Protein AF-A0A3S2A0P4-F1 (afdb_monomer_lite)

Structure (mmCIF, N/CA/C/O backbone):
data_AF-A0A3S2A0P4-F1
#
_entry.id   AF-A0A3S2A0P4-F1
#
loop_
_atom_site.group_PDB
_atom_site.id
_atom_site.type_symbol
_atom_site.label_atom_id
_atom_site.label_alt_id
_atom_site.label_comp_id
_atom_site.label_asym_id
_atom_site.label_entity_id
_atom_site.label_seq_id
_atom_site.pdbx_PDB_ins_code
_atom_site.Cartn_x
_atom_site.Cartn_y
_atom_site.Cartn_z
_atom_site.occupancy
_atom_site.B_iso_or_equiv
_atom_site.auth_seq_id
_atom_site.auth_comp_id
_atom_site.auth_asym_id
_atom_site.auth_atom_id
_atom_site.pdbx_PDB_model_num
ATOM 1 N N . VAL A 1 1 ? -14.294 32.565 -29.242 1.00 65.69 1 VAL A N 1
ATOM 2 C CA . VAL A 1 1 ? -15.296 32.955 -28.219 1.00 65.69 1 VAL A CA 1
ATOM 3 C C . VAL A 1 1 ? -14.715 34.124 -27.434 1.00 65.69 1 VAL A C 1
ATOM 5 O O . VAL A 1 1 ? -13.593 33.986 -26.969 1.00 65.69 1 VAL A O 1
ATOM 8 N N . LYS A 1 2 ? -15.382 35.287 -27.356 1.00 66.81 2 LYS A N 1
ATOM 9 C CA . LYS A 1 2 ? -14.950 36.383 -26.463 1.00 66.81 2 LYS A CA 1
ATOM 10 C C . LY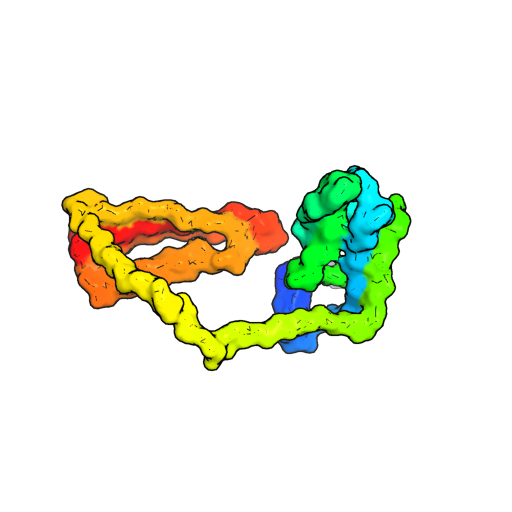S A 1 2 ? -15.441 36.058 -25.047 1.00 66.81 2 LYS A C 1
ATOM 12 O O . LYS A 1 2 ? -16.640 35.886 -24.864 1.00 66.81 2 LYS A O 1
ATOM 17 N N . GLY A 1 3 ? -14.526 35.928 -24.090 1.00 83.25 3 GLY A N 1
ATOM 18 C CA . GLY A 1 3 ? -14.809 35.533 -22.705 1.00 83.25 3 GLY A CA 1
ATOM 19 C C . GLY A 1 3 ? -13.591 34.889 -22.032 1.00 83.25 3 GLY A C 1
ATOM 20 O O . GLY A 1 3 ? -12.545 34.733 -22.665 1.00 83.25 3 GLY A O 1
ATOM 21 N N . VAL A 1 4 ? -13.720 34.516 -20.756 1.00 82.00 4 VAL A N 1
ATOM 22 C CA . VAL A 1 4 ? -12.675 33.792 -20.010 1.00 82.00 4 VAL A CA 1
ATOM 23 C C . VAL A 1 4 ? -12.524 32.385 -20.585 1.00 82.00 4 VAL A C 1
ATOM 25 O O . VAL A 1 4 ? -13.495 31.642 -20.696 1.00 82.00 4 VAL A O 1
ATOM 28 N N . SER A 1 5 ? -11.296 32.024 -20.946 1.00 84.75 5 SER A N 1
ATOM 29 C CA . SER A 1 5 ? -10.932 30.651 -21.298 1.00 84.75 5 SER A CA 1
ATOM 30 C C . SER A 1 5 ? -10.233 30.012 -20.104 1.00 84.75 5 SER A C 1
ATOM 32 O O . SER A 1 5 ? -9.350 30.628 -19.511 1.00 84.75 5 SER A O 1
ATOM 34 N N . VAL A 1 6 ? -10.619 28.785 -19.755 1.00 83.94 6 VAL A N 1
ATOM 35 C CA . VAL A 1 6 ? -9.957 27.992 -18.711 1.00 83.94 6 VAL A CA 1
ATOM 36 C C . VAL A 1 6 ? -9.380 26.737 -19.347 1.00 83.94 6 VAL A C 1
ATOM 38 O O . VAL A 1 6 ? -10.048 26.073 -20.139 1.00 83.94 6 VAL A O 1
ATOM 41 N N . LEU A 1 7 ? -8.140 26.408 -18.987 1.00 85.75 7 LEU A N 1
ATOM 42 C CA . LEU A 1 7 ? -7.510 25.142 -19.333 1.00 85.75 7 LEU A CA 1
ATOM 43 C C . LEU A 1 7 ? -7.754 24.147 -18.191 1.00 85.75 7 LEU A C 1
ATOM 45 O O . LEU A 1 7 ? -7.197 24.293 -17.106 1.00 85.75 7 LEU A O 1
ATOM 49 N N . LEU A 1 8 ? -8.599 23.144 -18.431 1.00 83.88 8 LEU A N 1
ATOM 50 C CA . LEU A 1 8 ? -8.834 22.049 -17.490 1.00 83.88 8 LEU A CA 1
ATOM 51 C C . LEU A 1 8 ? -7.883 20.893 -17.796 1.00 83.88 8 LEU A C 1
ATOM 53 O O . LEU A 1 8 ? -7.935 20.302 -18.873 1.00 83.88 8 LEU A O 1
ATOM 57 N N . TYR A 1 9 ? -7.024 20.566 -16.833 1.00 78.12 9 TYR A N 1
ATOM 58 C CA . TYR A 1 9 ? -6.123 19.420 -16.910 1.00 78.12 9 TYR A CA 1
ATOM 59 C C . TYR A 1 9 ? -6.732 18.235 -16.149 1.00 78.12 9 TYR A C 1
ATOM 61 O O . TYR A 1 9 ? -6.504 18.063 -14.953 1.00 78.12 9 TYR A O 1
ATOM 69 N N . ASP A 1 10 ? -7.538 17.422 -16.836 1.00 81.81 10 ASP A N 1
ATOM 70 C CA . ASP A 1 10 ? -8.124 16.206 -16.258 1.00 81.81 10 ASP A CA 1
ATOM 71 C C . ASP A 1 10 ? -7.163 15.016 -16.405 1.00 81.81 10 ASP A C 1
ATOM 73 O O . ASP A 1 10 ? -7.222 14.230 -17.355 1.00 81.81 10 ASP A O 1
ATOM 77 N N . GLN A 1 11 ? -6.218 14.899 -15.470 1.00 78.31 11 GLN A N 1
ATOM 78 C CA . GLN A 1 11 ? -5.335 13.740 -15.394 1.00 78.31 11 GLN A CA 1
ATOM 79 C C . GLN A 1 11 ? -5.840 12.718 -14.381 1.00 78.31 11 GLN A C 1
ATOM 81 O O . GLN A 1 11 ? -5.833 12.922 -13.167 1.00 78.31 11 GLN A O 1
ATOM 86 N N . THR A 1 12 ? -6.180 11.530 -14.883 1.00 79.44 12 THR A N 1
ATOM 87 C CA . THR A 1 12 ? -6.482 10.389 -14.018 1.00 79.44 12 THR A C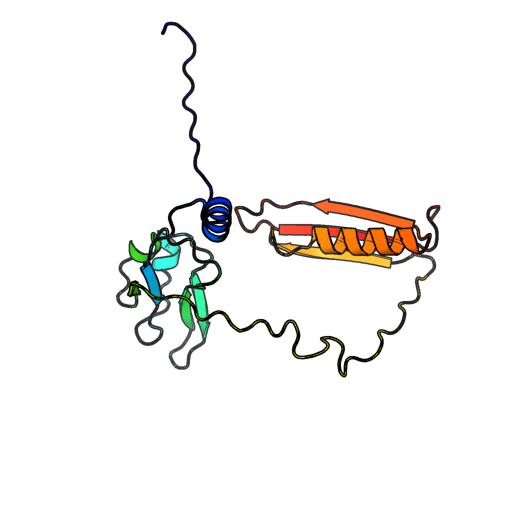A 1
ATOM 88 C C . THR A 1 12 ? -5.218 9.934 -13.282 1.00 79.44 12 THR A C 1
ATOM 90 O O . THR A 1 12 ? -4.247 9.481 -13.898 1.00 79.44 12 THR A O 1
ATOM 93 N N . CYS A 1 13 ? -5.249 9.998 -11.951 1.00 78.56 13 CYS A N 1
ATOM 94 C CA . CYS A 1 13 ? -4.145 9.543 -11.109 1.00 78.56 13 CYS A CA 1
ATOM 95 C C . CYS A 1 13 ? -3.887 8.027 -11.215 1.00 78.56 13 CYS A C 1
ATOM 97 O O . CYS A 1 13 ? -4.752 7.238 -11.603 1.00 78.56 13 CYS A O 1
ATOM 99 N N . ALA A 1 14 ? -2.702 7.599 -10.777 1.00 78.88 14 ALA A N 1
ATOM 100 C CA . ALA A 1 14 ? -2.284 6.198 -10.727 1.00 78.88 14 ALA A CA 1
ATOM 101 C C . ALA A 1 14 ? -3.261 5.263 -9.985 1.00 78.88 14 ALA A C 1
ATOM 103 O O . ALA A 1 14 ? -3.555 4.160 -10.450 1.00 78.88 14 ALA A O 1
ATOM 104 N N . ALA A 1 15 ? -3.777 5.688 -8.827 1.00 76.81 15 ALA A N 1
ATOM 105 C CA . ALA A 1 15 ? -4.710 4.889 -8.031 1.00 76.81 15 ALA A CA 1
ATOM 106 C C . ALA A 1 15 ? -6.026 4.638 -8.783 1.00 76.81 15 ALA A C 1
ATOM 108 O O . ALA A 1 15 ? -6.497 3.502 -8.853 1.00 76.81 15 ALA A O 1
ATOM 109 N N . GLU A 1 16 ? -6.565 5.675 -9.422 1.00 83.06 16 GLU A N 1
ATOM 110 C CA . GLU A 1 16 ? -7.791 5.575 -10.204 1.00 83.06 16 GLU A CA 1
ATOM 111 C C . GLU A 1 16 ? -7.576 4.744 -11.479 1.00 83.06 16 GLU A C 1
ATOM 113 O O . GLU A 1 16 ? -8.396 3.882 -11.782 1.00 83.06 16 GLU A O 1
ATOM 118 N N . LYS A 1 17 ? -6.425 4.874 -12.161 1.00 86.06 17 LYS A N 1
ATOM 119 C CA . LYS A 1 17 ? -6.049 3.976 -13.273 1.00 86.06 17 LYS A CA 1
ATOM 120 C C . LYS A 1 17 ? -6.035 2.508 -12.834 1.00 86.06 17 LYS A C 1
ATOM 122 O O . LYS A 1 17 ? -6.632 1.664 -13.502 1.00 86.06 17 LYS A O 1
ATOM 127 N N . ARG A 1 18 ? -5.407 2.186 -11.694 1.00 82.25 18 ARG A N 1
ATOM 128 C CA . ARG A 1 18 ? -5.389 0.818 -11.134 1.00 82.25 18 ARG A CA 1
ATOM 129 C C . ARG A 1 18 ? -6.796 0.318 -10.804 1.00 82.25 18 ARG A C 1
ATOM 131 O O . ARG A 1 18 ? -7.136 -0.811 -11.154 1.00 82.25 18 ARG A O 1
ATOM 138 N N . ARG A 1 19 ? -7.624 1.152 -10.169 1.00 82.94 19 ARG A N 1
ATOM 139 C CA . ARG A 1 19 ? -9.018 0.821 -9.837 1.00 82.94 19 ARG A CA 1
ATOM 140 C C . ARG A 1 19 ? -9.850 0.556 -11.091 1.00 82.94 19 ARG A C 1
ATOM 142 O O . ARG A 1 19 ? -10.541 -0.457 -11.147 1.00 82.94 19 ARG A O 1
ATOM 149 N N . ARG A 1 20 ? -9.771 1.426 -12.098 1.00 88.19 20 ARG A N 1
ATOM 150 C CA . ARG A 1 20 ? -10.502 1.260 -13.359 1.00 88.19 20 ARG A CA 1
ATOM 151 C C . ARG A 1 20 ? -10.034 0.029 -14.136 1.00 88.19 20 ARG A C 1
ATOM 153 O O . ARG A 1 20 ? -10.877 -0.715 -14.617 1.00 88.19 20 ARG A O 1
ATOM 160 N N . ARG A 1 21 ? -8.729 -0.282 -14.158 1.00 88.44 21 ARG A N 1
ATOM 161 C CA . ARG A 1 21 ? -8.215 -1.542 -14.739 1.00 88.44 21 ARG A CA 1
ATOM 162 C C . ARG A 1 21 ? -8.762 -2.779 -14.033 1.00 88.44 21 ARG A C 1
ATOM 164 O O . ARG A 1 21 ? -9.199 -3.705 -14.703 1.00 88.44 21 ARG A O 1
ATOM 171 N N . LYS A 1 22 ? -8.826 -2.781 -12.692 1.00 83.81 22 LYS A N 1
ATOM 172 C CA . LYS A 1 22 ? -9.481 -3.867 -11.932 1.00 83.81 22 LYS A CA 1
ATOM 173 C C . LYS A 1 22 ? -10.966 -4.023 -12.292 1.00 83.81 22 LYS A C 1
ATOM 175 O O . LYS A 1 22 ? -11.475 -5.134 -12.240 1.00 83.81 22 LYS A O 1
ATOM 180 N N . ARG A 1 23 ? -11.643 -2.926 -12.654 1.00 87.94 23 ARG A N 1
ATOM 181 C CA . ARG A 1 23 ? -13.049 -2.898 -13.099 1.00 87.94 23 ARG A CA 1
ATOM 182 C C . ARG A 1 23 ? -13.231 -3.118 -14.608 1.00 87.94 23 ARG A C 1
ATOM 184 O O . ARG A 1 23 ? -14.364 -3.111 -15.068 1.00 87.94 23 ARG A O 1
ATOM 191 N N . GLY A 1 24 ? -12.151 -3.264 -15.378 1.00 88.94 24 GLY A N 1
ATOM 192 C CA . GLY A 1 24 ? -12.207 -3.373 -16.839 1.00 88.94 24 GLY A CA 1
ATOM 193 C C . GLY A 1 24 ? -12.572 -2.077 -17.578 1.00 88.94 24 GLY A C 1
ATOM 194 O O . GLY A 1 24 ? -12.809 -2.117 -18.777 1.00 88.94 24 GLY A O 1
ATOM 195 N N . THR A 1 25 ? -12.599 -0.922 -16.905 1.00 91.12 25 THR A N 1
ATOM 196 C CA . THR A 1 25 ? -12.992 0.376 -17.492 1.00 91.12 25 THR A CA 1
ATOM 197 C C . THR A 1 25 ? -11.805 1.249 -17.907 1.00 91.12 25 THR A C 1
ATOM 199 O O . THR A 1 25 ? -11.951 2.450 -18.133 1.00 91.12 25 THR A O 1
ATOM 202 N N . PHE A 1 26 ? -10.599 0.681 -17.974 1.00 88.19 26 PHE A N 1
ATOM 203 C CA . PHE A 1 26 ? -9.396 1.386 -18.416 1.00 88.19 26 PHE A CA 1
ATOM 204 C C . PHE A 1 26 ? -8.447 0.420 -19.130 1.00 88.19 26 PHE A C 1
ATOM 206 O O . PHE A 1 26 ? -8.330 -0.721 -18.674 1.00 88.19 26 PHE A O 1
ATOM 213 N N . PRO A 1 27 ? -7.739 0.857 -20.192 1.00 88.81 27 PRO A N 1
ATOM 214 C CA . PRO A 1 27 ? -6.803 0.004 -20.914 1.00 88.81 27 PRO A CA 1
ATOM 215 C C . PRO A 1 27 ? -5.750 -0.604 -19.985 1.00 88.81 27 PRO A C 1
ATOM 217 O O . PRO A 1 27 ? -5.072 0.107 -19.228 1.00 88.81 27 PRO A O 1
ATOM 220 N N . ASP A 1 28 ? -5.607 -1.926 -20.050 1.00 86.62 28 ASP A N 1
ATOM 221 C CA . ASP A 1 28 ? -4.572 -2.655 -19.329 1.00 86.62 28 ASP A CA 1
ATOM 222 C C . ASP A 1 28 ? -3.496 -3.129 -20.313 1.00 86.62 28 ASP A C 1
ATOM 224 O O . ASP A 1 28 ? -3.763 -4.032 -21.105 1.00 86.62 28 ASP A O 1
ATOM 228 N N . PRO A 1 29 ? -2.290 -2.529 -20.305 1.00 89.44 29 PRO A N 1
ATOM 229 C CA . PRO A 1 29 ? -1.206 -2.987 -21.159 1.00 89.44 29 PRO A CA 1
ATOM 230 C C . PRO A 1 29 ? -0.874 -4.451 -20.866 1.00 89.44 29 PRO A C 1
ATOM 232 O O . PRO A 1 29 ? -0.599 -4.817 -19.713 1.00 89.44 29 PRO A O 1
ATOM 235 N N . ASP A 1 30 ? -0.836 -5.270 -21.916 1.00 90.44 30 ASP A N 1
ATOM 236 C CA . ASP A 1 30 ? -0.428 -6.677 -21.850 1.00 90.44 30 ASP A CA 1
ATOM 237 C C . ASP A 1 30 ? 1.104 -6.817 -21.857 1.00 90.44 30 ASP A C 1
ATOM 239 O O . ASP A 1 30 ? 1.733 -7.490 -22.674 1.00 90.44 30 ASP A O 1
ATOM 243 N N . LYS A 1 31 ? 1.720 -6.052 -20.957 1.00 92.44 31 LYS A N 1
ATOM 244 C CA . LYS A 1 31 ? 3.157 -5.917 -20.773 1.00 92.44 31 LYS A CA 1
ATOM 245 C C . LYS A 1 31 ? 3.436 -5.782 -19.284 1.00 92.44 31 LYS A C 1
ATOM 247 O O . LYS A 1 31 ? 2.776 -5.013 -18.578 1.00 92.44 31 LYS A O 1
ATOM 252 N N . ARG A 1 32 ? 4.439 -6.507 -18.803 1.00 92.62 32 ARG A N 1
ATOM 253 C CA . ARG A 1 32 ? 4.965 -6.406 -17.440 1.00 92.62 32 ARG A CA 1
ATOM 254 C C . ARG A 1 32 ? 6.467 -6.222 -17.479 1.00 92.62 32 ARG A C 1
ATOM 256 O O . ARG A 1 32 ? 7.129 -6.753 -18.361 1.00 92.62 32 ARG A O 1
ATOM 263 N N . VAL A 1 33 ? 6.976 -5.464 -16.518 1.00 94.62 33 VAL A N 1
ATOM 264 C CA . VAL A 1 33 ? 8.409 -5.231 -16.343 1.00 94.62 33 VAL A CA 1
ATOM 265 C C . VAL A 1 33 ? 8.820 -5.819 -15.005 1.00 94.62 33 VAL A C 1
ATOM 267 O O . VAL A 1 33 ? 8.138 -5.619 -13.996 1.00 94.62 33 VAL A O 1
ATOM 270 N N . PHE A 1 34 ? 9.924 -6.547 -15.025 1.00 95.25 34 PHE A N 1
ATOM 271 C CA . PHE A 1 34 ? 10.590 -7.153 -13.886 1.00 95.25 34 PHE A CA 1
ATOM 272 C C . PHE A 1 34 ? 12.034 -6.657 -13.835 1.00 95.25 34 PHE A C 1
ATOM 274 O O . PHE A 1 34 ? 12.554 -6.129 -14.819 1.00 95.25 34 PHE A O 1
ATOM 281 N N . ILE A 1 35 ? 12.669 -6.832 -12.682 1.00 96.19 35 ILE A N 1
ATOM 282 C CA . ILE A 1 35 ? 14.099 -6.599 -12.500 1.00 96.19 35 ILE A CA 1
ATOM 283 C C . ILE A 1 35 ? 14.731 -7.965 -12.259 1.00 96.19 35 ILE A C 1
ATOM 285 O O . ILE A 1 35 ? 14.303 -8.681 -11.357 1.00 96.19 35 ILE A O 1
ATOM 289 N N . ASN A 1 36 ? 15.705 -8.338 -13.087 1.00 96.44 36 ASN A N 1
ATOM 290 C CA . ASN A 1 36 ? 16.517 -9.524 -12.864 1.00 96.44 36 ASN A CA 1
ATOM 291 C C . ASN A 1 36 ? 17.518 -9.233 -11.740 1.00 96.44 36 ASN A C 1
ATOM 293 O O . ASN A 1 36 ? 18.461 -8.462 -11.918 1.00 96.44 36 ASN A O 1
ATOM 297 N N . GLU A 1 37 ? 17.301 -9.853 -10.584 1.00 96.12 37 GLU A N 1
ATOM 298 C CA . GLU A 1 37 ? 18.100 -9.652 -9.374 1.00 96.12 37 GLU A CA 1
ATOM 299 C C . GLU A 1 37 ? 19.570 -10.070 -9.554 1.00 96.12 37 GLU A C 1
ATOM 301 O O . GLU A 1 37 ? 20.441 -9.466 -8.934 1.00 96.12 37 GLU A O 1
ATOM 306 N N . LEU A 1 38 ? 19.856 -11.003 -10.473 1.00 95.62 38 LEU A N 1
ATOM 307 C CA . LEU A 1 38 ? 21.218 -11.447 -10.804 1.00 95.62 38 LEU A CA 1
ATOM 308 C C . LEU A 1 38 ? 22.018 -10.415 -11.614 1.00 95.62 38 LEU A C 1
ATOM 310 O O . LEU A 1 38 ? 23.237 -10.497 -11.672 1.00 95.62 38 LEU A O 1
ATOM 314 N N . VAL A 1 39 ? 21.335 -9.467 -12.264 1.00 96.38 39 VAL A N 1
ATOM 315 C CA . VAL A 1 39 ? 21.947 -8.399 -13.085 1.00 96.38 39 VAL A CA 1
ATOM 316 C C . VAL A 1 39 ? 21.846 -7.039 -12.388 1.00 96.38 39 VAL A C 1
ATOM 318 O O . VAL A 1 39 ? 22.509 -6.073 -12.758 1.00 96.38 39 VAL A O 1
ATOM 321 N N . CYS A 1 40 ? 20.956 -6.913 -11.406 1.00 97.06 40 CYS A N 1
ATOM 322 C CA . CYS A 1 40 ? 20.746 -5.667 -10.691 1.00 97.06 40 CYS A CA 1
ATOM 323 C C . CYS A 1 40 ? 21.954 -5.349 -9.800 1.00 97.06 40 CYS A C 1
ATOM 325 O O . CYS A 1 40 ? 22.389 -6.188 -9.022 1.00 97.06 40 CYS A O 1
ATOM 327 N N . GLU A 1 41 ? 22.416 -4.099 -9.818 1.00 95.06 41 GLU A N 1
ATOM 328 C CA . GLU A 1 41 ? 23.474 -3.610 -8.915 1.00 95.06 41 GLU A CA 1
ATOM 329 C C . GLU A 1 41 ? 22.944 -2.697 -7.801 1.00 95.06 41 GLU A C 1
ATOM 331 O O . GLU A 1 41 ? 23.699 -2.044 -7.091 1.00 95.06 41 GLU A O 1
ATOM 336 N N . GLY A 1 42 ? 21.620 -2.584 -7.651 1.00 93.56 42 GLY A N 1
ATOM 337 C CA . GLY A 1 42 ? 21.020 -1.770 -6.588 1.00 93.56 42 GLY A CA 1
ATOM 338 C C . GLY A 1 42 ? 21.193 -0.248 -6.744 1.00 93.56 42 GLY A C 1
ATOM 339 O O . GLY A 1 42 ? 20.772 0.485 -5.850 1.00 93.56 42 GLY A O 1
ATOM 340 N N . CYS A 1 43 ? 21.713 0.235 -7.882 1.00 93.38 43 CYS A N 1
ATOM 341 C CA . CYS A 1 43 ? 22.081 1.641 -8.131 1.00 93.38 43 CYS A CA 1
ATOM 342 C C . CYS A 1 43 ? 20.950 2.670 -7.943 1.00 93.38 43 CYS A C 1
ATOM 344 O O . CYS A 1 43 ? 21.212 3.839 -7.682 1.00 93.38 43 CYS A O 1
ATOM 346 N N . GLY A 1 44 ? 19.686 2.255 -8.071 1.00 91.69 44 GLY A N 1
ATOM 347 C CA . GLY A 1 44 ? 18.526 3.109 -7.805 1.00 91.69 44 GLY A CA 1
ATOM 348 C C . GLY A 1 44 ? 18.120 4.062 -8.934 1.00 91.69 44 GLY A C 1
ATOM 349 O O . GLY A 1 44 ? 17.116 4.748 -8.765 1.00 91.69 44 GLY A O 1
ATOM 350 N N . ASP A 1 45 ? 18.797 4.059 -10.090 1.00 94.00 45 ASP A N 1
ATOM 351 C CA . ASP A 1 45 ? 18.448 4.917 -11.242 1.00 94.00 45 ASP A CA 1
ATOM 352 C C . ASP A 1 45 ? 16.978 4.752 -11.665 1.00 94.00 45 ASP A C 1
ATOM 354 O O . ASP A 1 45 ? 16.242 5.725 -11.808 1.00 94.00 45 ASP A O 1
ATOM 358 N N . CYS A 1 46 ? 16.487 3.510 -11.714 1.00 94.19 46 CYS A N 1
ATOM 359 C CA . CYS A 1 46 ? 15.076 3.216 -11.971 1.00 94.19 46 CYS A CA 1
ATOM 360 C C . CYS A 1 46 ? 14.109 3.951 -11.019 1.00 94.19 46 CYS A C 1
ATOM 362 O O . CYS A 1 46 ? 13.024 4.351 -11.440 1.00 94.19 46 CYS A O 1
ATOM 364 N N . GLY A 1 47 ? 14.492 4.144 -9.753 1.00 91.81 47 GLY A N 1
ATOM 365 C CA . GLY A 1 47 ? 13.733 4.905 -8.761 1.00 91.81 47 GLY A CA 1
ATOM 366 C C . GLY A 1 47 ? 13.842 6.412 -8.974 1.00 91.81 47 GLY A C 1
ATOM 367 O O . GLY A 1 47 ? 12.829 7.096 -8.881 1.00 91.81 47 GLY A O 1
ATOM 368 N N . VAL A 1 48 ? 15.025 6.919 -9.330 1.00 91.88 48 VAL A N 1
ATOM 369 C CA . VAL A 1 48 ? 15.250 8.342 -9.639 1.00 91.88 48 VAL A CA 1
ATOM 370 C C . VAL A 1 48 ? 14.424 8.780 -10.852 1.00 91.88 48 VAL A C 1
ATOM 372 O O . VAL A 1 48 ? 13.739 9.795 -10.786 1.00 91.88 48 VAL A O 1
ATOM 375 N N . GLN A 1 49 ? 14.412 7.984 -11.926 1.00 92.19 49 GLN A N 1
ATOM 376 C CA . GLN A 1 49 ? 13.683 8.316 -13.158 1.00 92.19 49 GLN A CA 1
ATOM 377 C C . GLN A 1 49 ? 12.160 8.260 -13.011 1.00 92.19 49 GLN A C 1
ATOM 379 O O . GLN A 1 49 ? 11.434 8.945 -13.728 1.00 92.19 49 GLN A O 1
ATOM 384 N N . SER A 1 50 ? 11.655 7.412 -12.113 1.00 90.62 50 SER A N 1
ATOM 385 C CA . SER A 1 50 ? 10.216 7.137 -12.021 1.00 90.62 50 SER A CA 1
ATOM 386 C C . SER A 1 50 ? 9.544 7.663 -10.760 1.00 90.62 50 SER A C 1
ATOM 388 O O . SER A 1 50 ? 8.318 7.757 -10.732 1.00 90.62 50 SER A O 1
ATOM 390 N N . ASN A 1 51 ? 10.313 7.948 -9.706 1.00 89.00 51 ASN A N 1
ATOM 391 C CA . ASN A 1 51 ? 9.817 8.156 -8.347 1.00 89.00 51 ASN A CA 1
ATOM 392 C C . ASN A 1 51 ? 8.801 7.069 -7.914 1.00 89.00 51 ASN A C 1
ATOM 394 O O . ASN A 1 51 ? 7.800 7.336 -7.246 1.00 89.00 51 ASN A O 1
ATOM 398 N N . CYS A 1 52 ? 9.001 5.831 -8.387 1.00 88.69 52 CYS A N 1
ATOM 399 C CA . CYS A 1 52 ? 7.998 4.775 -8.307 1.00 88.69 52 CYS A CA 1
ATOM 400 C C . CYS A 1 52 ? 8.085 3.992 -6.996 1.00 88.69 52 CYS A C 1
ATOM 402 O O . CYS A 1 52 ? 9.031 3.245 -6.756 1.00 88.69 52 CYS A O 1
ATOM 404 N N . VAL A 1 53 ? 7.017 4.067 -6.200 1.00 88.56 53 VAL A N 1
ATOM 405 C CA . VAL A 1 53 ? 6.863 3.312 -4.942 1.00 88.56 53 VAL A CA 1
ATOM 406 C C . VAL A 1 53 ? 6.778 1.792 -5.135 1.00 88.56 53 VAL A C 1
ATOM 408 O O . VAL A 1 53 ? 6.982 1.039 -4.187 1.00 88.56 53 VAL A O 1
ATOM 411 N N . SER A 1 54 ? 6.485 1.316 -6.350 1.00 91.06 54 SER A N 1
ATOM 412 C CA . SER A 1 54 ? 6.477 -0.121 -6.658 1.00 91.06 54 SER A CA 1
ATOM 413 C C . SER A 1 54 ? 7.882 -0.698 -6.844 1.00 91.06 54 SER A C 1
ATOM 415 O O . SER A 1 54 ? 8.014 -1.916 -6.924 1.00 91.06 54 SER A O 1
ATOM 417 N N . ILE A 1 55 ? 8.927 0.135 -6.923 1.00 94.44 55 ILE A N 1
ATOM 418 C CA . ILE A 1 55 ? 10.319 -0.324 -6.925 1.00 94.44 55 ILE A CA 1
ATOM 419 C C . ILE A 1 55 ? 10.759 -0.489 -5.474 1.00 94.44 55 ILE A C 1
ATOM 421 O O . ILE A 1 55 ? 11.039 0.480 -4.769 1.00 94.44 55 ILE A O 1
ATOM 425 N N . GLN A 1 56 ? 10.830 -1.734 -5.026 1.00 94.69 56 GLN A N 1
ATOM 426 C CA . GLN A 1 56 ? 11.144 -2.079 -3.648 1.00 94.69 56 GLN A CA 1
ATOM 427 C C . GLN A 1 56 ? 12.562 -2.643 -3.538 1.00 94.69 56 GLN A C 1
ATOM 429 O O . GLN A 1 56 ? 13.060 -3.253 -4.488 1.00 94.69 56 GLN A O 1
ATOM 434 N N . PRO A 1 57 ? 13.241 -2.443 -2.398 1.00 94.88 57 PRO A N 1
ATOM 435 C CA . PRO A 1 57 ? 14.459 -3.181 -2.107 1.00 94.88 57 PRO A CA 1
ATOM 436 C C . PRO A 1 57 ? 14.153 -4.676 -1.930 1.00 94.88 57 PRO A C 1
ATOM 438 O O . PRO A 1 57 ? 13.064 -5.055 -1.491 1.00 94.88 57 PRO A O 1
ATOM 441 N N . VAL A 1 58 ? 15.124 -5.519 -2.259 1.00 96.12 58 VAL A N 1
ATOM 442 C CA . VAL A 1 58 ? 15.100 -6.953 -1.960 1.00 96.12 58 VAL A CA 1
ATOM 443 C C . VAL A 1 58 ? 16.505 -7.393 -1.573 1.00 96.12 58 VAL A C 1
ATOM 445 O O . VAL A 1 58 ? 17.468 -7.027 -2.242 1.00 96.12 58 VAL A O 1
ATOM 448 N N . GLU A 1 59 ? 16.621 -8.120 -0.467 1.00 96.44 59 GLU A N 1
ATOM 449 C CA . GLU A 1 59 ? 17.893 -8.699 -0.039 1.00 96.44 59 GLU A CA 1
ATOM 450 C C . GLU A 1 59 ? 18.110 -10.025 -0.765 1.00 96.44 59 GLU A C 1
ATOM 452 O O . GLU A 1 59 ? 17.197 -10.847 -0.856 1.00 96.44 59 GLU A O 1
ATOM 457 N N . THR A 1 60 ? 19.315 -10.208 -1.296 1.00 95.50 60 THR A N 1
ATOM 458 C CA . THR A 1 60 ? 19.728 -11.405 -2.036 1.00 95.50 60 THR A CA 1
ATOM 459 C C . THR A 1 60 ? 21.106 -11.846 -1.556 1.00 95.50 60 THR A C 1
ATOM 461 O O . THR A 1 60 ? 21.807 -11.086 -0.885 1.00 95.50 60 THR A O 1
ATOM 464 N N . GLU A 1 61 ? 21.540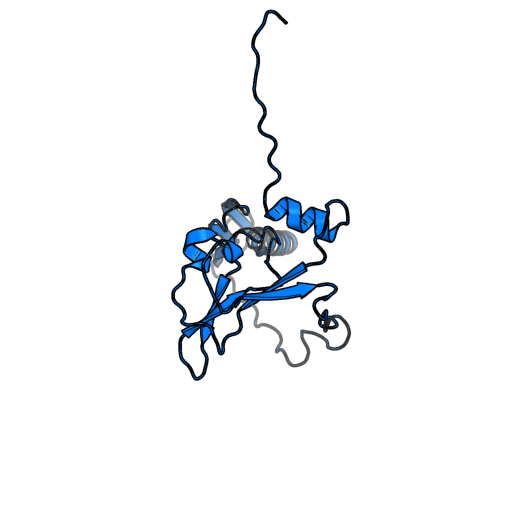 -13.043 -1.944 1.00 94.31 61 GLU A N 1
ATOM 465 C CA . GLU A 1 61 ? 22.907 -13.516 -1.679 1.00 94.31 61 GLU A CA 1
ATOM 466 C C . GLU A 1 61 ? 23.995 -12.623 -2.314 1.00 94.31 61 GLU A C 1
ATOM 468 O O . GLU A 1 61 ? 25.116 -12.562 -1.818 1.00 94.31 61 GLU A O 1
ATOM 473 N N . PHE A 1 62 ? 23.648 -11.858 -3.356 1.00 91.81 62 PHE A N 1
ATOM 474 C CA . PHE A 1 62 ? 24.530 -10.908 -4.046 1.00 91.81 62 PHE A CA 1
ATOM 475 C C . PHE A 1 62 ? 24.392 -9.468 -3.514 1.00 91.81 62 PHE A C 1
ATOM 477 O O . PHE A 1 62 ? 24.762 -8.506 -4.194 1.00 91.81 62 PHE A O 1
ATOM 484 N N . GLY A 1 63 ? 23.807 -9.302 -2.324 1.00 94.25 63 GLY A N 1
ATOM 485 C CA . GLY A 1 63 ? 23.557 -8.015 -1.676 1.00 94.25 63 GLY A CA 1
ATOM 486 C C . GLY A 1 63 ? 22.180 -7.420 -1.976 1.00 94.25 63 GLY A C 1
ATOM 487 O O . GLY A 1 63 ? 21.285 -8.074 -2.518 1.00 94.25 63 GLY A O 1
ATOM 488 N N . ARG A 1 64 ? 22.004 -6.148 -1.606 1.00 95.75 64 ARG A N 1
ATOM 489 C CA . ARG A 1 64 ? 20.731 -5.430 -1.726 1.00 95.75 64 ARG A CA 1
ATOM 490 C C . ARG A 1 64 ? 20.429 -5.053 -3.174 1.00 95.75 64 ARG A C 1
ATOM 492 O O . ARG A 1 64 ? 21.097 -4.203 -3.762 1.00 95.75 64 ARG A O 1
ATOM 499 N N . LYS A 1 65 ? 19.375 -5.640 -3.736 1.00 96.75 65 LYS A N 1
ATOM 500 C CA . LYS A 1 65 ? 18.906 -5.416 -5.110 1.00 96.75 65 LYS A CA 1
ATOM 501 C C . LYS A 1 65 ? 17.563 -4.684 -5.122 1.00 96.75 65 LYS A C 1
ATOM 503 O O . LYS A 1 65 ? 17.076 -4.190 -4.099 1.00 96.75 65 LYS A O 1
ATOM 508 N N . ARG A 1 66 ? 16.960 -4.570 -6.306 1.00 96.00 66 ARG A N 1
ATOM 509 C CA . ARG A 1 66 ? 15.629 -3.983 -6.507 1.00 96.00 66 ARG A CA 1
ATOM 510 C C . ARG A 1 66 ? 14.701 -4.994 -7.160 1.00 96.00 66 ARG A C 1
ATOM 512 O O . ARG A 1 66 ? 15.122 -5.752 -8.021 1.00 96.00 66 ARG A O 1
ATOM 519 N N . LYS A 1 67 ? 13.423 -4.931 -6.803 1.00 96.19 67 LYS A N 1
ATOM 520 C CA . LYS A 1 67 ? 12.340 -5.671 -7.452 1.00 96.19 67 LYS A CA 1
ATOM 521 C C . LYS A 1 67 ? 11.163 -4.749 -7.732 1.00 96.19 67 LYS A C 1
ATOM 523 O O . LYS A 1 67 ? 10.980 -3.741 -7.051 1.00 96.19 67 LYS A O 1
ATOM 528 N N . ILE A 1 68 ? 10.348 -5.104 -8.722 1.00 95.06 68 ILE A N 1
ATOM 529 C CA . ILE A 1 68 ? 9.081 -4.416 -8.987 1.00 95.06 68 ILE A CA 1
ATOM 530 C C . ILE A 1 68 ? 7.953 -5.222 -8.355 1.00 95.06 68 ILE A C 1
ATOM 532 O O . ILE A 1 68 ? 7.670 -6.341 -8.787 1.00 95.06 68 ILE A O 1
ATOM 536 N N . ASP A 1 69 ? 7.270 -4.627 -7.381 1.00 92.44 69 ASP A N 1
ATOM 537 C CA . ASP A 1 69 ? 6.039 -5.171 -6.823 1.00 92.44 69 ASP A CA 1
ATOM 538 C C . ASP A 1 69 ? 4.919 -5.143 -7.877 1.00 92.44 69 ASP A C 1
ATOM 540 O O . ASP A 1 69 ? 4.334 -4.109 -8.216 1.00 92.44 69 ASP A O 1
ATOM 544 N N . GLN A 1 70 ? 4.610 -6.327 -8.405 1.00 90.19 70 GLN A N 1
ATOM 545 C CA . GLN A 1 70 ? 3.621 -6.514 -9.463 1.00 90.19 70 GLN A CA 1
ATOM 546 C C . GLN A 1 70 ? 2.179 -6.267 -9.002 1.00 90.19 70 GLN A C 1
ATOM 548 O O . GLN A 1 70 ? 1.305 -6.074 -9.853 1.00 90.19 70 GLN A O 1
ATOM 553 N N . SER A 1 71 ? 1.924 -6.280 -7.689 1.00 83.94 71 SER A N 1
ATOM 554 C CA . SER A 1 71 ? 0.601 -6.029 -7.113 1.00 83.94 71 SER A CA 1
ATOM 555 C C . SER A 1 71 ? 0.253 -4.538 -7.095 1.00 83.94 71 SER A C 1
ATOM 557 O O . SER A 1 71 ? -0.912 -4.169 -7.277 1.00 83.94 71 SER A O 1
ATOM 559 N N . SER A 1 72 ? 1.268 -3.680 -6.951 1.00 84.69 72 SER A N 1
ATOM 560 C CA . SER A 1 72 ? 1.118 -2.226 -6.897 1.00 84.69 72 SER A CA 1
ATOM 561 C C . SER A 1 72 ? 1.519 -1.510 -8.194 1.00 84.69 72 SER A C 1
ATOM 563 O O . SER A 1 72 ? 1.130 -0.354 -8.368 1.00 84.69 72 SER A O 1
ATOM 565 N N . CYS A 1 73 ? 2.223 -2.170 -9.121 1.00 89.00 73 CYS A N 1
ATOM 566 C CA . CYS A 1 73 ? 2.709 -1.576 -10.372 1.00 89.00 73 CYS A CA 1
ATOM 567 C C . CYS A 1 73 ? 1.603 -0.892 -11.210 1.00 89.00 73 CYS A C 1
ATOM 569 O O . CYS A 1 73 ? 0.589 -1.498 -11.569 1.00 89.00 73 CYS A O 1
ATOM 571 N N . ASN A 1 74 ? 1.841 0.368 -11.597 1.00 87.38 74 ASN A N 1
ATOM 572 C CA . ASN A 1 74 ? 0.928 1.172 -12.420 1.00 87.38 74 ASN A CA 1
ATOM 573 C C . ASN A 1 74 ? 1.047 0.929 -13.928 1.00 87.38 74 ASN A C 1
ATOM 575 O O . ASN A 1 74 ? 0.275 1.530 -14.674 1.00 87.38 74 ASN A O 1
ATOM 579 N N . LYS A 1 75 ? 1.979 0.097 -14.406 1.00 89.81 75 LYS A N 1
ATOM 580 C CA . LYS A 1 75 ? 2.200 -0.150 -15.847 1.00 89.81 75 LYS A CA 1
ATOM 581 C C . LYS A 1 75 ? 2.273 1.140 -16.695 1.00 89.81 75 LYS A C 1
ATOM 583 O O . LYS A 1 75 ? 1.690 1.211 -17.773 1.00 89.81 75 LYS A O 1
ATOM 588 N N . ASP A 1 76 ? 2.899 2.187 -16.165 1.00 89.25 76 ASP A N 1
ATOM 589 C CA . ASP A 1 76 ? 3.256 3.419 -16.889 1.00 89.25 76 ASP A CA 1
ATOM 590 C C . ASP A 1 76 ? 4.669 3.336 -17.490 1.00 89.25 76 ASP A C 1
ATOM 592 O O . ASP A 1 76 ? 4.985 4.078 -18.413 1.00 89.25 76 ASP A O 1
ATOM 596 N N . PHE A 1 77 ? 5.477 2.386 -17.007 1.00 92.75 77 PHE A N 1
ATOM 597 C CA . PHE A 1 77 ? 6.795 2.009 -17.522 1.00 92.75 77 PHE A CA 1
ATOM 598 C C . PHE A 1 77 ? 7.840 3.131 -17.498 1.00 92.75 77 PHE A C 1
ATOM 600 O O . PHE A 1 77 ? 8.895 2.980 -18.106 1.00 92.75 77 PHE A O 1
ATOM 607 N N . SER A 1 78 ? 7.606 4.205 -16.739 1.00 92.94 78 SER A N 1
ATOM 608 C CA . SER A 1 78 ? 8.562 5.311 -16.585 1.00 92.94 78 SER A CA 1
ATOM 609 C C . SER A 1 78 ? 9.900 4.858 -15.995 1.00 92.94 78 SER A C 1
ATOM 611 O O . SER A 1 78 ? 10.931 5.454 -16.279 1.00 92.94 78 SER A O 1
ATOM 613 N N . CYS A 1 79 ? 9.911 3.761 -15.233 1.00 93.62 79 CYS A N 1
ATOM 614 C CA . CYS A 1 79 ? 11.135 3.156 -14.710 1.00 93.62 79 CYS A CA 1
ATOM 615 C C . CYS A 1 79 ? 12.091 2.660 -15.804 1.00 93.62 79 CYS A C 1
ATOM 617 O O . CYS A 1 79 ? 13.297 2.665 -15.580 1.00 93.62 79 CYS A O 1
ATOM 619 N N . VAL A 1 80 ? 11.574 2.280 -16.979 1.00 94.19 80 VAL A N 1
ATOM 620 C CA . VAL A 1 80 ? 12.366 1.791 -18.124 1.00 94.19 80 VAL A CA 1
ATOM 621 C C . VAL A 1 80 ? 13.089 2.930 -18.845 1.00 94.19 80 VAL A C 1
ATOM 623 O O . VAL A 1 80 ? 14.005 2.677 -19.615 1.00 94.19 80 VAL A O 1
ATOM 626 N N . ASN A 1 81 ? 12.732 4.187 -18.565 1.00 92.94 81 ASN A N 1
ATOM 627 C CA . ASN A 1 81 ? 13.489 5.335 -19.067 1.00 92.94 81 ASN A CA 1
ATOM 628 C C . ASN A 1 81 ? 14.888 5.424 -18.432 1.00 92.94 81 ASN A C 1
ATOM 630 O O . ASN A 1 81 ? 15.741 6.137 -18.952 1.00 92.94 81 ASN A O 1
ATOM 634 N N . GLY A 1 82 ? 15.121 4.716 -17.320 1.00 87.00 82 GLY A N 1
ATOM 635 C CA . GLY A 1 82 ? 16.449 4.552 -16.738 1.00 87.00 82 GLY A CA 1
ATOM 636 C C . GLY A 1 82 ? 17.317 3.586 -17.533 1.00 87.00 82 GLY A C 1
ATOM 637 O O . GLY A 1 82 ? 16.832 2.623 -18.131 1.00 87.00 82 GLY A O 1
ATOM 638 N N . PHE A 1 83 ? 18.625 3.815 -17.502 1.00 87.81 83 PHE A N 1
ATOM 639 C CA . PHE A 1 83 ? 19.589 3.000 -18.234 1.00 87.81 83 PHE A CA 1
ATOM 640 C C . PHE A 1 83 ? 19.986 1.781 -17.395 1.00 87.81 83 PHE A C 1
ATOM 642 O O . PHE A 1 83 ? 21.084 1.697 -16.846 1.00 87.81 83 PHE A O 1
ATOM 649 N N . CYS A 1 84 ? 19.051 0.840 -17.237 1.00 93.44 84 CYS A N 1
ATOM 650 C CA . CYS A 1 84 ? 19.254 -0.336 -16.400 1.00 93.44 84 CYS A CA 1
ATOM 651 C C . CYS A 1 84 ? 19.263 -1.633 -17.227 1.00 93.44 84 CYS A C 1
ATOM 653 O O . CYS A 1 84 ? 18.221 -2.009 -17.770 1.00 93.44 84 CYS A O 1
ATOM 655 N N . PRO A 1 85 ? 20.386 -2.379 -17.264 1.00 95.19 85 PRO A N 1
ATOM 656 C CA . PRO A 1 85 ? 20.473 -3.634 -18.017 1.00 95.19 85 PRO A CA 1
ATOM 657 C C . PRO A 1 85 ? 19.665 -4.779 -17.385 1.00 95.19 85 PRO A C 1
ATOM 659 O O . PRO A 1 85 ? 19.474 -5.818 -18.005 1.00 95.19 85 PRO A O 1
ATOM 662 N N . SER A 1 86 ? 19.179 -4.606 -16.152 1.00 96.19 86 SER A N 1
ATOM 663 C CA . SER A 1 86 ? 18.450 -5.646 -15.417 1.00 96.19 86 SER A CA 1
ATOM 664 C C . SER A 1 86 ? 16.961 -5.748 -15.771 1.00 96.19 86 SER A C 1
ATOM 666 O O . SER A 1 86 ? 16.285 -6.656 -15.284 1.00 96.19 86 SER A O 1
ATOM 668 N N . PHE A 1 87 ? 16.417 -4.839 -16.588 1.00 96.06 87 PHE A N 1
ATOM 669 C CA . PHE A 1 87 ? 14.997 -4.875 -16.926 1.00 96.06 87 PHE A CA 1
ATOM 670 C C . PHE A 1 87 ? 14.649 -6.049 -17.837 1.00 96.06 87 PHE A C 1
ATOM 672 O O . PHE A 1 87 ? 15.195 -6.211 -18.924 1.00 96.06 87 PHE A O 1
ATOM 679 N N . VAL A 1 88 ? 13.641 -6.813 -17.422 1.00 95.12 88 VAL A N 1
ATOM 680 C CA . VAL A 1 88 ? 13.055 -7.896 -18.211 1.00 95.12 88 VAL A CA 1
ATOM 681 C C . VAL A 1 88 ? 11.603 -7.548 -18.498 1.00 95.12 88 VAL A C 1
ATOM 683 O O . VAL A 1 88 ? 10.819 -7.300 -17.582 1.00 95.12 88 VAL A O 1
ATOM 686 N N . THR A 1 89 ? 11.233 -7.524 -19.777 1.00 94.12 89 THR A N 1
ATOM 687 C CA . THR A 1 89 ? 9.850 -7.299 -20.204 1.00 94.12 89 THR A CA 1
ATOM 688 C C . THR A 1 89 ? 9.198 -8.620 -20.583 1.00 94.12 89 THR A C 1
ATOM 690 O O . THR A 1 89 ? 9.740 -9.369 -21.387 1.00 94.12 89 THR A O 1
ATOM 693 N N . VAL A 1 90 ? 8.004 -8.874 -20.051 1.00 93.81 90 VAL A N 1
ATOM 694 C CA . VAL A 1 90 ? 7.195 -10.051 -20.379 1.00 93.81 90 VAL A CA 1
ATOM 695 C C . VAL A 1 90 ? 5.854 -9.601 -20.956 1.00 93.81 90 VAL A C 1
ATOM 697 O O . VAL A 1 90 ? 5.160 -8.776 -20.358 1.00 93.81 90 VAL A O 1
ATOM 700 N N . HIS A 1 91 ? 5.494 -10.151 -22.113 1.00 94.06 91 HIS A N 1
ATOM 701 C CA . HIS A 1 91 ? 4.228 -9.909 -22.812 1.00 94.06 91 HIS A CA 1
ATOM 702 C C . HIS A 1 91 ? 3.277 -11.095 -22.614 1.00 94.06 91 HIS A C 1
ATOM 704 O O . HIS A 1 91 ? 3.740 -12.224 -22.467 1.00 94.06 91 HIS A O 1
ATOM 710 N N . GLY A 1 92 ? 1.962 -10.863 -22.562 1.00 87.94 92 GLY A N 1
ATOM 711 C CA . GLY A 1 92 ? 0.972 -11.942 -22.405 1.00 87.94 92 GLY A CA 1
ATOM 712 C C . GLY A 1 92 ? 0.912 -12.588 -21.016 1.00 87.94 92 GLY A C 1
ATOM 713 O O . GLY A 1 92 ? 0.092 -13.474 -20.771 1.00 87.94 92 GLY A O 1
ATOM 714 N N . ALA A 1 93 ? 1.776 -12.176 -20.083 1.00 85.62 93 ALA A N 1
ATOM 715 C CA . ALA A 1 93 ? 1.875 -12.800 -18.772 1.00 85.62 93 ALA A CA 1
ATOM 716 C C . ALA A 1 93 ? 0.829 -12.269 -17.786 1.00 85.62 93 ALA A C 1
ATOM 718 O O . ALA A 1 93 ? 0.754 -11.076 -17.462 1.00 85.62 93 ALA A O 1
ATOM 719 N N . LYS A 1 94 ? 0.082 -13.203 -17.198 1.00 82.19 94 LYS A N 1
ATOM 720 C CA . LYS A 1 94 ? -0.800 -12.947 -16.059 1.00 82.19 94 LYS A CA 1
ATOM 721 C C . LYS A 1 94 ? -0.079 -13.337 -14.773 1.00 82.19 94 LYS A C 1
ATOM 723 O O . LYS A 1 94 ? 0.525 -14.402 -14.697 1.00 82.19 94 LYS A O 1
ATOM 728 N N . ILE A 1 95 ? -0.159 -12.480 -13.751 1.00 79.94 95 ILE A N 1
ATOM 729 C CA . ILE A 1 95 ? 0.303 -12.863 -12.411 1.00 79.94 95 ILE A CA 1
ATOM 730 C C . ILE A 1 95 ? -0.549 -14.051 -11.980 1.00 79.94 95 ILE A C 1
ATOM 732 O O . ILE A 1 95 ? -1.781 -13.973 -12.038 1.00 79.94 95 ILE A O 1
ATOM 736 N N . ARG A 1 96 ? 0.104 -15.121 -11.526 1.00 82.12 96 ARG A N 1
ATOM 737 C CA . ARG A 1 96 ? -0.581 -16.212 -10.843 1.00 82.12 96 ARG A CA 1
ATOM 738 C C . ARG A 1 96 ? -1.350 -15.616 -9.669 1.00 82.12 96 ARG A C 1
ATOM 740 O O . ARG A 1 96 ? -0.750 -15.128 -8.715 1.00 82.12 96 ARG A O 1
ATOM 747 N N . LYS A 1 97 ? -2.680 -15.644 -9.733 1.00 72.44 97 LYS A N 1
ATOM 748 C CA . LYS A 1 97 ? -3.481 -15.380 -8.542 1.00 72.44 97 LYS A CA 1
ATOM 749 C C . LYS A 1 97 ? -3.189 -16.525 -7.582 1.00 72.44 97 LYS A C 1
ATOM 751 O O . LYS A 1 97 ? -3.365 -17.683 -7.957 1.00 72.44 97 LYS A O 1
ATOM 756 N N . ALA A 1 98 ? -2.704 -16.211 -6.384 1.00 68.62 98 ALA A N 1
ATOM 757 C CA . ALA A 1 98 ? -2.842 -17.162 -5.297 1.00 68.62 98 ALA A CA 1
ATOM 758 C C . ALA A 1 98 ? -4.340 -17.477 -5.205 1.00 68.62 98 ALA A C 1
ATOM 760 O O . ALA A 1 98 ? -5.155 -16.548 -5.198 1.00 68.62 98 ALA A O 1
ATOM 761 N N . GLU A 1 99 ? -4.707 -18.759 -5.230 1.00 65.31 99 GLU A N 1
ATOM 762 C CA . GLU A 1 99 ? -6.037 -19.138 -4.767 1.00 65.31 99 GLU A CA 1
ATOM 763 C C . GLU A 1 99 ? -6.154 -18.544 -3.369 1.00 65.31 99 GLU A C 1
ATOM 765 O O . GLU A 1 99 ? -5.305 -18.805 -2.514 1.00 65.31 99 GLU A O 1
ATOM 770 N N . GLY A 1 100 ? -7.116 -17.642 -3.172 1.00 56.53 100 GLY A N 1
ATOM 771 C CA . GLY A 1 100 ? -7.348 -17.105 -1.845 1.00 56.53 100 GLY A CA 1
ATOM 772 C C . GLY A 1 100 ? -7.574 -18.290 -0.916 1.00 56.53 100 GLY A C 1
ATOM 773 O O . GLY A 1 100 ? -8.403 -19.143 -1.212 1.00 56.53 100 GLY A O 1
ATOM 774 N N . LEU A 1 101 ? -6.859 -18.333 0.207 1.00 56.09 101 LEU A N 1
ATOM 775 C CA . LEU A 1 101 ? -7.147 -19.276 1.295 1.00 56.09 101 LEU A CA 1
ATOM 776 C C . LEU A 1 101 ? -8.567 -19.089 1.866 1.00 56.09 101 LEU A C 1
ATOM 778 O O . LEU A 1 101 ? -9.005 -19.888 2.687 1.00 56.09 101 LEU A O 1
ATOM 782 N N . ALA A 1 102 ? -9.287 -18.056 1.410 1.00 56.25 102 ALA A N 1
ATOM 783 C CA . ALA A 1 102 ? -10.697 -17.824 1.660 1.00 56.25 102 ALA A CA 1
ATOM 784 C C . ALA A 1 102 ? -11.520 -19.083 1.334 1.00 56.25 102 ALA A C 1
ATOM 786 O O . ALA A 1 102 ? -11.826 -19.364 0.176 1.00 56.25 102 ALA A O 1
ATOM 787 N N . GLY A 1 103 ? -11.855 -19.833 2.386 1.00 57.53 103 GLY A N 1
ATOM 788 C CA . GLY A 1 103 ? -12.744 -20.991 2.344 1.00 57.53 103 GLY A CA 1
ATOM 789 C C . GLY A 1 103 ? -12.106 -22.353 2.628 1.00 57.53 103 GLY A C 1
ATOM 790 O O . GLY A 1 103 ? -12.855 -23.321 2.688 1.00 57.53 103 GLY A O 1
ATOM 791 N N . LYS A 1 104 ? -10.777 -22.472 2.804 1.00 61.38 104 LYS A N 1
ATOM 792 C CA . LYS A 1 104 ? -10.137 -23.778 3.103 1.00 61.38 104 LYS A CA 1
ATOM 793 C C . LYS A 1 104 ? -9.737 -23.984 4.569 1.00 61.38 104 LYS A C 1
ATOM 795 O O . LYS A 1 104 ? -9.547 -25.129 4.957 1.00 61.38 104 LYS A O 1
ATOM 800 N N . ALA A 1 105 ? -9.626 -22.922 5.360 1.00 70.50 105 ALA A N 1
ATOM 801 C CA . ALA A 1 105 ? -9.327 -22.993 6.788 1.00 70.50 105 ALA A CA 1
ATOM 802 C C . ALA A 1 105 ? -10.106 -21.900 7.524 1.00 70.50 105 ALA A C 1
ATOM 804 O O . ALA A 1 105 ? -10.274 -20.800 6.983 1.00 70.50 105 ALA A O 1
ATOM 805 N N . ASP A 1 106 ? -10.587 -22.206 8.728 1.00 78.19 106 ASP A N 1
ATOM 806 C CA . ASP A 1 106 ? -11.091 -21.178 9.634 1.00 78.19 106 ASP A CA 1
ATOM 807 C C . ASP A 1 106 ? -9.887 -20.311 10.054 1.00 78.19 106 ASP A C 1
ATOM 809 O O . ASP A 1 106 ? -8.923 -20.842 10.605 1.00 78.19 106 ASP A O 1
ATOM 813 N N . PRO A 1 107 ? -9.872 -18.993 9.772 1.00 75.50 107 PRO A N 1
ATOM 814 C CA . PRO A 1 107 ? -8.763 -18.122 10.168 1.00 75.50 107 PRO A CA 1
ATOM 815 C C . PRO A 1 107 ? -8.558 -18.056 11.690 1.00 75.50 107 PRO A C 1
ATOM 817 O O . PRO A 1 107 ? -7.529 -17.552 12.135 1.00 75.50 107 PRO A O 1
ATOM 820 N N . LEU A 1 108 ? -9.526 -18.537 12.474 1.00 80.50 108 LEU A N 1
ATOM 821 C CA . LEU A 1 108 ? -9.458 -18.644 13.926 1.00 80.50 108 LEU A CA 1
ATOM 822 C C . LEU A 1 108 ? -9.057 -20.049 14.404 1.00 80.50 108 LEU A C 1
ATOM 824 O O . LEU A 1 108 ? -8.908 -20.257 15.607 1.00 80.50 108 LEU A O 1
ATOM 828 N N . GLU A 1 109 ? -8.847 -21.011 13.500 1.00 86.88 109 GLU A N 1
ATOM 829 C CA . GLU A 1 109 ? -8.447 -22.371 13.861 1.00 86.88 109 GLU A CA 1
ATOM 830 C C . GLU A 1 109 ? -7.107 -22.360 14.613 1.00 86.88 109 GLU A C 1
ATOM 832 O O . GLU A 1 109 ? -6.086 -21.886 14.114 1.00 86.88 109 GLU A O 1
ATOM 837 N N . GLY A 1 110 ? -7.112 -22.861 15.851 1.00 86.31 110 GLY A N 1
ATOM 838 C CA . GLY A 1 110 ? -5.934 -22.873 16.723 1.00 86.31 110 GLY A CA 1
ATOM 839 C C . GLY A 1 110 ? -5.572 -21.517 17.343 1.00 86.31 110 GLY A C 1
ATOM 840 O O . GLY A 1 110 ? -4.611 -21.447 18.111 1.00 86.31 110 GLY A O 1
ATOM 841 N N . VAL A 1 111 ? -6.333 -20.452 17.066 1.00 86.94 111 VAL A N 1
ATOM 842 C CA . VAL A 1 111 ? -6.162 -19.150 17.719 1.00 86.94 111 VAL A CA 1
ATOM 843 C C . VAL A 1 111 ? -6.924 -19.169 19.049 1.00 86.94 111 VAL A C 1
ATOM 845 O O . VAL A 1 111 ? -8.125 -19.447 19.062 1.00 86.94 111 VAL A O 1
ATOM 848 N N . PRO A 1 112 ? -6.269 -18.898 20.193 1.00 89.00 112 PRO A N 1
ATOM 849 C CA . PRO A 1 112 ? -6.957 -18.854 21.475 1.00 89.00 112 PRO A CA 1
ATOM 850 C C . PRO A 1 112 ? -8.009 -17.743 21.489 1.00 89.00 112 PRO A C 1
ATOM 852 O O . PRO A 1 112 ? -7.821 -16.684 20.884 1.00 89.00 112 PRO A O 1
ATOM 855 N N . VAL A 1 113 ? -9.098 -17.971 22.227 1.00 86.94 113 VAL A N 1
ATOM 856 C CA . VAL A 1 113 ? -10.114 -16.939 22.463 1.00 86.94 113 VAL A CA 1
ATOM 857 C C . VAL A 1 113 ? -9.420 -15.707 23.056 1.00 86.94 113 VAL A C 1
ATOM 859 O O . VAL A 1 113 ? -8.680 -15.851 24.037 1.00 86.94 113 VAL A O 1
ATOM 862 N N . PRO A 1 114 ? -9.616 -14.507 22.482 1.00 85.19 114 PRO A N 1
ATOM 863 C CA . PRO A 1 114 ? -8.972 -13.310 22.994 1.00 85.19 114 PRO A CA 1
ATOM 864 C C . PRO A 1 114 ? -9.441 -13.043 24.424 1.00 85.19 114 PRO A C 1
ATOM 866 O O . PRO A 1 114 ? -10.639 -13.053 24.716 1.00 85.19 114 PRO A O 1
ATOM 869 N N . ALA A 1 115 ? -8.488 -12.796 25.321 1.00 86.75 115 ALA A N 1
ATOM 870 C CA . ALA A 1 115 ? -8.807 -12.350 26.667 1.00 86.75 115 ALA A CA 1
ATOM 871 C C . ALA A 1 115 ? -9.524 -10.996 26.589 1.00 86.75 115 ALA A C 1
ATOM 873 O O . ALA A 1 115 ? -9.083 -10.093 25.873 1.00 86.75 115 ALA A O 1
ATOM 874 N N . GLN A 1 116 ? -10.627 -10.855 27.325 1.00 82.44 116 GLN A N 1
ATOM 875 C CA . GLN A 1 116 ? -11.332 -9.582 27.399 1.00 82.44 116 GLN A CA 1
ATOM 876 C C . GLN A 1 116 ? -10.408 -8.526 28.002 1.00 82.44 116 GLN A C 1
ATOM 878 O O . GLN A 1 116 ? -9.825 -8.730 29.067 1.00 82.44 116 GLN A O 1
ATOM 883 N N . PHE A 1 117 ? -10.286 -7.391 27.318 1.00 82.12 117 PHE A N 1
ATOM 884 C CA . PHE A 1 117 ? -9.550 -6.254 27.845 1.00 82.12 117 PHE A CA 1
ATOM 885 C C . PHE A 1 117 ? -10.410 -5.559 28.913 1.00 82.12 117 PHE A C 1
ATOM 887 O O . PHE A 1 117 ? -11.496 -5.071 28.581 1.00 82.12 117 PHE A O 1
ATOM 894 N N . PRO A 1 118 ? -9.975 -5.501 30.186 1.00 84.25 118 PRO A N 1
ATOM 895 C CA . PRO A 1 118 ? -10.734 -4.816 31.219 1.00 84.25 118 PRO A CA 1
ATOM 896 C C . PRO A 1 118 ? -10.654 -3.306 30.981 1.00 84.25 118 PRO A C 1
ATOM 898 O O . PRO A 1 118 ? -9.597 -2.695 31.141 1.00 84.25 118 PRO A O 1
ATOM 901 N N . LEU A 1 119 ? -11.775 -2.691 30.596 1.00 86.44 119 LEU A N 1
ATOM 902 C CA . LEU A 1 119 ? -11.870 -1.235 30.514 1.00 86.44 119 LEU A CA 1
ATOM 903 C C . LEU A 1 119 ? -11.795 -0.655 31.937 1.00 86.44 119 LEU A C 1
ATOM 905 O O . LEU A 1 119 ? -12.715 -0.841 32.735 1.00 86.44 119 LEU A O 1
ATOM 909 N N . GLY A 1 120 ? -10.684 0.011 32.259 1.00 83.69 120 GLY A N 1
ATOM 910 C CA . GLY A 1 120 ? -10.513 0.718 33.529 1.00 83.69 120 GLY A CA 1
ATOM 911 C C . GLY A 1 120 ? -11.361 1.991 33.609 1.00 83.69 120 GLY A C 1
ATOM 912 O O . GLY A 1 120 ? -12.058 2.347 32.660 1.00 83.69 120 GLY A O 1
ATOM 913 N N . GLU A 1 121 ? -11.273 2.715 34.728 1.00 83.88 121 GLU A N 1
ATOM 914 C CA . GLU A 1 121 ? -12.027 3.970 34.918 1.00 83.88 121 GLU A CA 1
ATOM 915 C C . GLU A 1 121 ? -11.660 5.062 33.908 1.00 83.88 121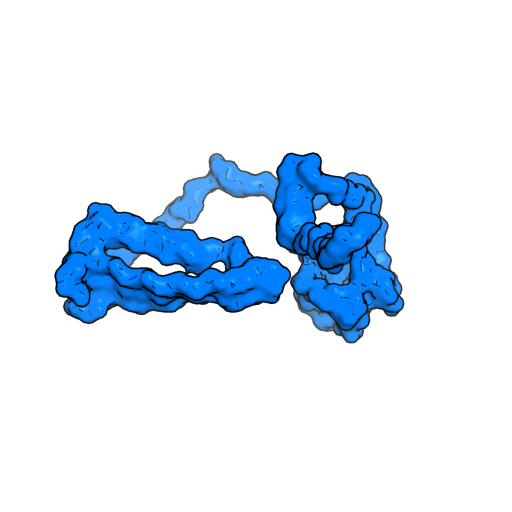 GLU A C 1
ATOM 917 O O . GLU A 1 121 ? -12.505 5.857 33.527 1.00 83.88 121 GLU A O 1
ATOM 922 N N . GLN A 1 122 ? -10.420 5.071 33.417 1.00 85.06 122 GLN A N 1
ATOM 923 C CA . GLN A 1 122 ? -9.963 6.026 32.400 1.00 85.06 122 GLN A CA 1
ATOM 924 C C . GLN A 1 122 ? -10.304 5.590 30.962 1.00 85.06 122 GLN A C 1
ATOM 926 O O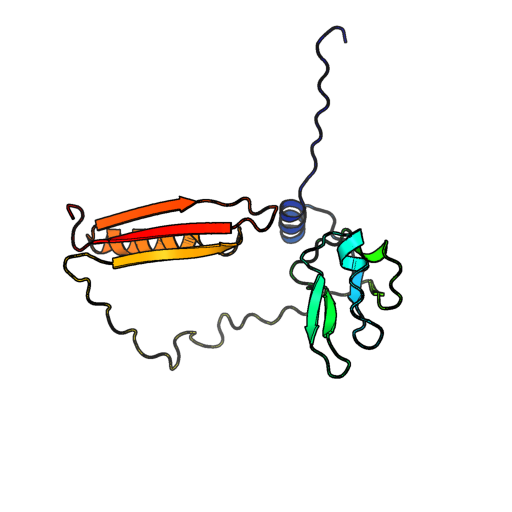 . GLN A 1 122 ? -9.879 6.235 30.002 1.00 85.06 122 GLN A O 1
ATOM 931 N N . GLY A 1 123 ? -11.024 4.474 30.805 1.00 90.94 123 GLY A N 1
ATOM 932 C CA . GLY A 1 123 ? -11.311 3.870 29.511 1.00 90.94 123 GLY A CA 1
ATOM 933 C C . GLY A 1 123 ? -10.067 3.304 28.822 1.00 90.94 123 GLY A C 1
ATOM 934 O O . GLY A 1 123 ? -9.100 2.874 29.455 1.00 90.94 123 GLY A O 1
ATOM 935 N N . TRP A 1 124 ? -10.112 3.278 27.496 1.00 93.50 124 TRP A N 1
ATOM 936 C CA . TRP A 1 124 ? -9.036 2.849 26.613 1.00 93.50 124 TRP A CA 1
ATOM 937 C C . TRP A 1 124 ? -8.827 3.886 25.513 1.00 93.50 124 TRP A C 1
ATOM 939 O O . TRP A 1 124 ? -9.785 4.452 24.986 1.00 93.50 124 TRP A O 1
ATOM 949 N N . ALA A 1 125 ? -7.571 4.126 25.146 1.00 93.00 125 ALA A N 1
ATOM 950 C CA . ALA A 1 125 ? -7.211 5.029 24.066 1.00 93.00 125 ALA A CA 1
ATOM 951 C C . ALA A 1 125 ? -6.131 4.401 23.188 1.00 93.00 125 ALA A C 1
ATOM 953 O O . ALA A 1 125 ? -5.174 3.816 23.698 1.00 93.00 125 ALA A O 1
ATOM 954 N N . ALA A 1 126 ? -6.253 4.579 21.878 1.00 93.69 126 ALA A N 1
ATOM 955 C CA . ALA A 1 126 ? -5.235 4.173 20.924 1.00 93.69 126 ALA A CA 1
ATOM 956 C C . ALA A 1 126 ? -5.163 5.121 19.732 1.00 93.69 126 ALA A C 1
ATOM 958 O O . ALA A 1 126 ? -6.083 5.889 19.443 1.00 93.69 126 ALA A O 1
ATOM 959 N N . ILE A 1 127 ? -4.042 5.028 19.028 1.00 95.56 127 ILE A N 1
ATOM 960 C CA . ILE A 1 127 ? -3.857 5.618 17.711 1.00 95.56 127 ILE A CA 1
ATOM 961 C C . ILE A 1 127 ? -3.636 4.456 16.757 1.00 95.56 127 ILE A C 1
ATOM 963 O O . ILE A 1 127 ? -2.736 3.645 16.962 1.00 95.56 127 ILE A O 1
ATOM 967 N N . ILE A 1 128 ? -4.478 4.372 15.737 1.00 94.75 128 ILE A N 1
ATOM 968 C CA . ILE A 1 128 ? -4.323 3.434 14.632 1.00 94.75 128 ILE A CA 1
ATOM 969 C C . ILE A 1 128 ? -3.635 4.215 13.526 1.00 94.75 128 ILE A C 1
ATOM 971 O O . ILE A 1 128 ? -4.186 5.215 13.072 1.00 94.75 128 ILE A O 1
ATOM 975 N N . ASP A 1 129 ? -2.452 3.796 13.097 1.00 93.19 129 ASP A N 1
ATOM 976 C CA . ASP A 1 129 ? -1.687 4.462 12.050 1.00 93.19 129 ASP A CA 1
ATOM 977 C C . ASP A 1 129 ? -1.551 3.594 10.793 1.00 93.19 129 ASP A C 1
ATOM 979 O O . ASP A 1 129 ? -1.826 2.392 10.767 1.00 93.19 129 ASP A O 1
ATOM 983 N N . GLY A 1 130 ? -1.192 4.235 9.686 1.00 88.75 130 GLY A N 1
ATOM 984 C CA . GLY A 1 130 ? -0.948 3.537 8.438 1.00 88.75 130 GLY A CA 1
ATOM 985 C C . GLY A 1 130 ? -0.871 4.458 7.234 1.00 88.75 130 GLY A C 1
ATOM 986 O O . GLY A 1 130 ? -0.658 5.667 7.330 1.00 88.75 130 GLY A O 1
ATOM 987 N N . VAL A 1 131 ? -1.035 3.853 6.063 1.00 85.06 131 VAL A N 1
ATOM 988 C CA . VAL A 1 131 ? -0.915 4.521 4.768 1.00 85.06 131 VAL A CA 1
ATOM 989 C C . VAL A 1 131 ? -2.288 4.585 4.107 1.00 85.06 131 VAL A C 1
ATOM 991 O O . VAL A 1 131 ? -3.106 3.675 4.232 1.00 85.06 131 VAL A O 1
ATOM 994 N N . GLY A 1 132 ? -2.563 5.654 3.363 1.00 82.81 132 GLY A N 1
ATOM 995 C CA . GLY A 1 132 ? -3.830 5.799 2.645 1.00 82.81 132 GLY A CA 1
ATOM 996 C C . GLY A 1 132 ? -4.201 4.563 1.819 1.00 82.81 132 GLY A C 1
ATOM 997 O O . GLY A 1 132 ? -3.477 4.170 0.907 1.00 82.81 132 GLY A O 1
ATOM 998 N N . GLY A 1 133 ? -5.355 3.967 2.135 1.00 77.69 133 GLY A N 1
ATOM 999 C CA . GLY A 1 133 ? -5.857 2.749 1.493 1.00 77.69 133 GLY A CA 1
ATOM 1000 C C . GLY A 1 133 ? -5.583 1.439 2.243 1.00 77.69 133 GLY A C 1
ATOM 1001 O O . GLY A 1 133 ? -6.001 0.398 1.744 1.00 77.69 133 GLY A O 1
ATOM 1002 N N . THR A 1 134 ? -4.946 1.462 3.422 1.00 83.62 134 THR A N 1
ATOM 1003 C CA . THR A 1 134 ? -4.719 0.257 4.252 1.00 83.62 134 THR A CA 1
ATOM 1004 C C . THR A 1 134 ? -5.843 -0.047 5.248 1.00 83.62 134 THR A C 1
ATOM 1006 O O . THR A 1 134 ? -5.736 -1.003 6.004 1.00 83.62 134 THR A O 1
ATOM 1009 N N . GLY A 1 135 ? -6.927 0.738 5.255 1.00 87.88 135 GLY A N 1
ATOM 1010 C CA . GLY A 1 135 ? -8.097 0.482 6.103 1.00 87.88 135 GLY A CA 1
ATOM 1011 C C . GLY A 1 135 ? -8.037 1.076 7.514 1.00 87.88 135 GLY A C 1
ATOM 1012 O O . GLY A 1 135 ? -8.890 0.736 8.320 1.00 87.88 135 GLY A O 1
ATOM 1013 N N . VAL A 1 136 ? -7.099 1.986 7.808 1.00 91.31 136 VAL A N 1
ATOM 1014 C CA . VAL A 1 136 ? -6.963 2.661 9.123 1.00 91.31 136 VAL A CA 1
ATOM 1015 C C . VAL A 1 136 ? -8.300 3.211 9.644 1.00 91.31 136 VAL A C 1
ATOM 1017 O O . VAL A 1 136 ? -8.762 2.808 10.706 1.00 91.31 136 VAL A O 1
ATOM 1020 N N . VAL A 1 137 ? -8.979 4.032 8.835 1.00 91.31 137 VAL A N 1
ATOM 1021 C CA . VAL A 1 137 ? -10.299 4.605 9.172 1.00 91.31 137 VAL A CA 1
ATOM 1022 C C . VAL A 1 137 ? -11.367 3.518 9.336 1.00 91.31 137 VAL A C 1
ATOM 1024 O O . VAL A 1 137 ? -12.263 3.628 10.166 1.00 91.31 137 VAL A O 1
ATOM 1027 N N . THR A 1 138 ? -11.272 2.432 8.565 1.00 93.00 138 THR A N 1
ATOM 1028 C CA . THR A 1 138 ? -12.208 1.306 8.667 1.00 93.00 138 THR A CA 1
ATOM 1029 C C . THR A 1 138 ? -12.068 0.587 10.004 1.00 93.00 138 THR A C 1
ATOM 1031 O O . THR A 1 138 ? -13.083 0.242 10.598 1.00 93.00 138 THR A O 1
ATOM 1034 N N . VAL A 1 139 ? -10.843 0.393 10.502 1.00 94.12 139 VAL A N 1
ATOM 1035 C CA . VAL A 1 139 ? -10.620 -0.216 11.822 1.00 94.12 139 VAL A CA 1
ATOM 1036 C C . VAL A 1 139 ? -11.235 0.651 12.917 1.00 94.12 139 VAL A C 1
ATOM 1038 O O . VAL A 1 139 ? -11.954 0.123 13.761 1.00 94.12 139 VAL A O 1
ATOM 1041 N N . GLY A 1 140 ? -11.026 1.972 12.864 1.00 93.75 140 GLY A N 1
ATOM 1042 C CA . GLY A 1 140 ? -11.678 2.911 13.778 1.00 93.75 140 GLY A CA 1
ATOM 1043 C C . GLY A 1 140 ? -13.197 2.762 13.758 1.00 93.75 140 GLY A C 1
ATOM 1044 O O . GLY A 1 140 ? -13.795 2.453 14.783 1.00 93.75 140 GLY A O 1
ATOM 1045 N N . ALA A 1 141 ? -13.816 2.862 12.580 1.00 93.75 141 ALA A N 1
ATOM 1046 C CA . ALA A 1 141 ? -15.265 2.731 12.430 1.00 93.75 141 ALA A CA 1
ATOM 1047 C C . ALA A 1 141 ? -15.822 1.398 12.967 1.00 93.75 141 ALA A C 1
ATOM 1049 O O . ALA A 1 141 ? -16.888 1.385 13.579 1.00 93.75 141 ALA A O 1
ATOM 1050 N N . VAL A 1 142 ? -15.104 0.283 12.773 1.00 95.56 142 VAL A N 1
ATOM 1051 C CA . VAL A 1 142 ? -15.495 -1.029 13.318 1.00 95.56 142 VAL A CA 1
ATOM 1052 C C . VAL A 1 142 ? -15.450 -1.026 14.845 1.00 95.56 142 VAL A C 1
ATOM 1054 O O . VAL A 1 142 ? -16.409 -1.470 15.473 1.00 95.56 142 VAL A O 1
ATOM 1057 N N . LEU A 1 143 ? -14.380 -0.498 15.446 1.00 94.12 143 LEU A N 1
ATOM 1058 C CA . LEU A 1 143 ? -14.268 -0.386 16.903 1.00 94.12 143 LEU A CA 1
ATOM 1059 C C . LEU A 1 143 ? -15.342 0.537 17.486 1.00 94.12 143 LEU A C 1
ATOM 1061 O O . LEU A 1 143 ? -15.952 0.196 18.494 1.00 94.12 143 LEU A O 1
ATOM 1065 N N . GLY A 1 144 ? -15.607 1.672 16.837 1.00 94.31 144 GLY A N 1
ATOM 1066 C CA . GLY A 1 144 ? -16.633 2.611 17.279 1.00 94.31 144 GLY A CA 1
ATOM 1067 C C . GLY A 1 144 ? -18.040 2.028 17.203 1.00 94.31 144 GLY A C 1
ATOM 1068 O O . GLY A 1 144 ? -18.815 2.180 18.143 1.00 94.31 144 GLY A O 1
ATOM 1069 N N . MET A 1 145 ? -18.359 1.294 16.133 1.00 96.12 145 MET A N 1
ATOM 1070 C CA . MET A 1 145 ? -19.644 0.603 16.024 1.00 96.12 145 MET A CA 1
ATOM 1071 C C . MET A 1 145 ? -19.781 -0.511 17.068 1.00 96.12 145 MET A C 1
ATOM 1073 O O . MET A 1 145 ? -20.846 -0.661 17.657 1.00 96.12 145 MET A O 1
ATOM 1077 N N . ALA A 1 146 ? -18.714 -1.273 17.328 1.00 94.31 146 ALA A N 1
ATOM 1078 C CA . ALA A 1 146 ? -18.720 -2.295 18.372 1.00 94.31 146 ALA A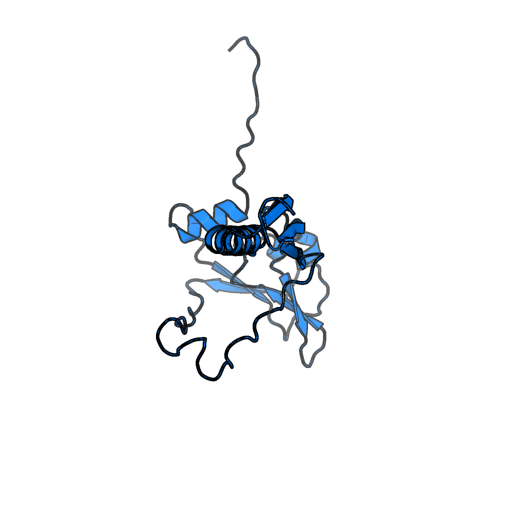 CA 1
ATOM 1079 C C . ALA A 1 146 ? -18.947 -1.681 19.763 1.00 94.31 146 ALA A C 1
ATOM 1081 O O . ALA A 1 146 ? -19.795 -2.161 20.506 1.00 94.31 146 ALA A O 1
ATOM 1082 N N . ALA A 1 147 ? -18.258 -0.580 20.084 1.00 93.88 147 ALA A N 1
ATOM 1083 C CA . ALA A 1 147 ? -18.467 0.151 21.332 1.00 93.88 147 ALA A CA 1
ATOM 1084 C C . ALA A 1 147 ? -19.905 0.681 21.450 1.00 93.88 147 ALA A C 1
ATOM 1086 O O . ALA A 1 147 ? -20.531 0.517 22.492 1.00 93.88 147 ALA A O 1
ATOM 1087 N N . HIS A 1 148 ? -20.455 1.244 20.370 1.00 94.06 148 HIS A N 1
ATOM 1088 C CA . HIS A 1 148 ? -21.838 1.715 20.340 1.00 94.06 148 HIS A CA 1
ATOM 1089 C C . HIS A 1 148 ? -22.853 0.590 20.595 1.00 94.06 148 HIS A C 1
ATOM 1091 O O . HIS A 1 148 ? -23.789 0.784 21.361 1.00 94.06 148 HIS A O 1
ATOM 1097 N N . LEU A 1 149 ? -22.657 -0.589 19.994 1.00 96.06 149 LEU A N 1
ATOM 1098 C CA . LEU A 1 149 ? -23.524 -1.756 20.203 1.00 96.06 149 LEU A CA 1
ATOM 1099 C C . LEU A 1 149 ? -23.449 -2.329 21.627 1.00 96.06 149 LEU A C 1
ATOM 1101 O O . LEU A 1 149 ? -24.364 -3.035 22.041 1.00 96.06 149 LEU A O 1
ATOM 1105 N N . GLU A 1 150 ? -22.371 -2.050 22.358 1.00 93.00 150 GLU A N 1
ATOM 1106 C CA . GLU A 1 150 ? -22.179 -2.441 23.759 1.00 93.00 150 GLU A CA 1
ATOM 1107 C C . GLU A 1 150 ? -22.570 -1.326 24.750 1.00 93.00 150 GLU A C 1
ATOM 1109 O O . GLU A 1 150 ? -22.210 -1.413 25.923 1.00 93.00 150 GLU A O 1
ATOM 1114 N N . ASP A 1 151 ? -23.261 -0.274 24.289 1.00 94.62 151 ASP A N 1
ATOM 1115 C CA . ASP A 1 151 ? -23.648 0.905 25.083 1.00 94.62 151 ASP A CA 1
ATOM 1116 C C . ASP A 1 151 ? -22.459 1.608 25.775 1.00 94.62 151 ASP A C 1
ATOM 1118 O O . ASP A 1 151 ? -22.586 2.210 26.842 1.00 94.62 151 ASP A O 1
ATOM 1122 N N . LYS A 1 152 ? -21.275 1.556 25.154 1.00 94.12 152 LYS A N 1
ATOM 1123 C CA . LYS A 1 152 ? -20.055 2.224 25.627 1.00 94.12 152 LYS A CA 1
ATOM 1124 C C . LYS A 1 152 ? -19.902 3.617 25.026 1.00 94.12 152 LYS A C 1
ATOM 1126 O O . LYS A 1 152 ? -20.363 3.895 23.918 1.00 94.12 152 LYS A O 1
ATOM 1131 N N . GLY A 1 153 ? -19.162 4.480 25.719 1.00 93.56 153 GLY A N 1
ATOM 1132 C CA . GLY A 1 153 ? -18.714 5.752 25.154 1.00 93.56 153 GLY A CA 1
ATOM 1133 C C . GLY A 1 153 ? -17.642 5.531 24.094 1.00 93.56 153 GLY A C 1
ATOM 1134 O O . GLY A 1 153 ? -16.745 4.706 24.274 1.00 93.56 153 GLY A O 1
ATOM 1135 N N . CYS A 1 154 ? -17.716 6.254 22.976 1.00 94.75 154 CYS A N 1
ATOM 1136 C CA . CYS A 1 154 ? -16.693 6.206 21.937 1.00 94.75 154 CYS A CA 1
ATOM 1137 C C . CYS A 1 154 ? -16.455 7.585 21.320 1.00 94.75 154 CYS A C 1
ATOM 1139 O O . CYS A 1 154 ? -17.389 8.263 20.898 1.00 94.75 154 CYS A O 1
ATOM 1141 N N . GLY A 1 155 ? -15.183 7.972 21.226 1.00 93.56 155 GLY A N 1
ATOM 1142 C CA . GLY A 1 155 ? -14.735 9.169 20.527 1.00 93.56 155 GLY A CA 1
ATOM 1143 C C . GLY A 1 155 ? -13.698 8.805 19.476 1.00 93.56 155 GLY A C 1
ATOM 1144 O O . GLY A 1 155 ? -12.734 8.097 19.775 1.00 93.56 155 GLY A O 1
ATOM 1145 N N . MET A 1 156 ? -13.878 9.293 18.250 1.00 93.69 156 MET A N 1
ATOM 1146 C CA . MET A 1 156 ? -12.950 9.038 17.150 1.00 93.69 156 MET A CA 1
ATOM 1147 C C . MET A 1 156 ? -12.626 10.311 16.385 1.00 93.69 156 MET A C 1
ATOM 1149 O O . MET A 1 156 ? -13.509 11.124 16.112 1.00 93.69 156 MET A O 1
ATOM 1153 N N . ILE A 1 157 ? -11.354 10.470 16.028 1.00 93.81 157 ILE A N 1
ATOM 1154 C CA . ILE A 1 157 ? -10.883 11.559 15.172 1.00 93.81 157 ILE A CA 1
ATOM 1155 C C . ILE A 1 157 ? -10.010 10.956 14.081 1.00 93.81 157 ILE A C 1
ATOM 1157 O O . ILE A 1 157 ? -8.920 10.442 14.348 1.00 93.81 157 ILE A O 1
ATOM 1161 N N . ASP A 1 158 ? -10.501 11.045 12.849 1.00 92.19 158 ASP A N 1
ATOM 1162 C CA . ASP A 1 158 ? -9.837 10.523 11.664 1.00 92.19 158 ASP A CA 1
ATOM 1163 C C . ASP A 1 158 ? -9.063 11.621 10.936 1.00 92.19 158 ASP A C 1
ATOM 1165 O O . ASP A 1 158 ? -9.628 12.631 10.512 1.00 92.19 158 ASP A O 1
ATOM 1169 N N . MET A 1 159 ? -7.778 11.379 10.692 1.00 86.62 159 MET A N 1
ATOM 1170 C CA . MET A 1 159 ? -7.003 12.115 9.704 1.00 86.62 159 MET A CA 1
ATOM 1171 C C . MET A 1 159 ? -6.871 11.267 8.443 1.00 86.62 159 MET A C 1
ATOM 1173 O O . MET A 1 159 ? -5.970 10.435 8.308 1.00 86.62 159 MET A O 1
ATOM 1177 N N . ALA A 1 160 ? -7.764 11.503 7.485 1.00 75.75 160 ALA A N 1
ATOM 1178 C CA . ALA A 1 160 ? -7.685 10.893 6.167 1.00 75.75 160 ALA A CA 1
ATOM 1179 C C . ALA A 1 160 ? -6.546 11.535 5.351 1.00 75.75 160 ALA A C 1
ATOM 1181 O O . ALA A 1 160 ? -6.715 12.555 4.686 1.00 75.75 160 ALA A O 1
ATOM 1182 N N . GLY A 1 161 ? -5.361 10.929 5.393 1.00 68.44 161 GLY A N 1
ATOM 1183 C CA . GLY A 1 161 ? -4.258 11.261 4.492 1.00 68.44 161 GLY A CA 1
ATOM 1184 C C . GLY A 1 161 ? -4.612 11.075 3.008 1.00 68.44 161 GLY A C 1
ATOM 1185 O O . GLY A 1 161 ? -5.488 10.294 2.629 1.00 68.44 161 GLY A O 1
ATOM 1186 N N . LEU A 1 162 ? -3.887 11.768 2.123 1.00 66.06 162 LEU A N 1
ATOM 1187 C CA . LEU A 1 162 ? -4.057 11.634 0.673 1.00 66.06 162 LEU A CA 1
ATOM 1188 C C . LEU A 1 162 ? -3.540 10.267 0.187 1.00 66.06 162 LEU A C 1
ATOM 1190 O O . LEU A 1 162 ? -2.336 10.067 -0.005 1.00 66.06 162 LEU A O 1
ATOM 1194 N N . ALA A 1 163 ? -4.459 9.341 -0.104 1.00 59.25 163 ALA A N 1
ATOM 1195 C CA . ALA A 1 163 ? -4.140 8.005 -0.627 1.00 59.25 163 ALA A CA 1
ATOM 1196 C C . ALA A 1 163 ? -3.311 8.026 -1.927 1.00 59.25 163 ALA A C 1
ATOM 1198 O O . ALA A 1 163 ? -2.548 7.102 -2.198 1.00 59.25 163 ALA A O 1
ATOM 1199 N N . GLN A 1 164 ? -3.402 9.097 -2.724 1.00 53.22 164 GLN A N 1
ATOM 1200 C CA . GLN A 1 164 ? -2.629 9.251 -3.961 1.00 53.22 164 GLN A CA 1
ATOM 1201 C C . GLN A 1 164 ? -1.107 9.322 -3.755 1.00 53.22 164 GLN A C 1
ATOM 1203 O O . GLN A 1 164 ? -0.380 9.039 -4.705 1.00 53.22 164 GLN A O 1
ATOM 1208 N N . LYS A 1 165 ? -0.622 9.682 -2.558 1.00 57.06 165 LYS A N 1
ATOM 1209 C CA . LYS A 1 165 ? 0.817 9.844 -2.275 1.00 57.06 165 LYS A CA 1
ATOM 1210 C C . LYS A 1 165 ? 1.351 8.901 -1.197 1.00 57.06 165 LYS A C 1
ATOM 1212 O O . LYS A 1 165 ? 2.459 9.105 -0.722 1.00 57.06 165 LYS A O 1
ATOM 1217 N N . GLY A 1 166 ? 0.568 7.901 -0.784 1.00 65.69 166 GLY A N 1
ATOM 1218 C CA . GLY A 1 166 ? 0.916 7.115 0.399 1.00 65.69 166 GLY A CA 1
ATOM 1219 C C . GLY A 1 166 ? 0.997 7.989 1.655 1.00 65.69 166 GLY A C 1
ATOM 1220 O O . GLY A 1 166 ? 1.861 7.774 2.497 1.00 65.69 166 GLY A O 1
ATOM 1221 N N . GLY A 1 167 ? 0.135 9.011 1.744 1.00 77.81 167 GLY A N 1
ATOM 1222 C CA . GLY A 1 167 ? 0.091 9.895 2.903 1.00 77.81 167 GLY A CA 1
ATOM 1223 C C . GLY A 1 167 ? -0.199 9.116 4.184 1.00 77.81 167 GLY A C 1
ATOM 1224 O O . GLY A 1 167 ? -0.926 8.116 4.147 1.00 77.81 167 GLY A O 1
ATOM 1225 N N . SER A 1 168 ? 0.367 9.595 5.291 1.00 85.31 168 SER A N 1
ATOM 1226 C CA . SER A 1 168 ? 0.068 9.082 6.622 1.00 85.31 168 SER A CA 1
ATOM 1227 C C . SER A 1 168 ? -1.417 9.261 6.920 1.00 85.31 168 SER A C 1
ATOM 1229 O O . SER A 1 168 ? -1.996 10.326 6.698 1.00 85.31 168 SER A O 1
ATOM 1231 N N . VAL A 1 169 ? -2.034 8.186 7.387 1.00 89.88 169 VAL A N 1
ATOM 1232 C CA . VAL A 1 169 ? -3.405 8.157 7.888 1.00 89.88 169 VAL A CA 1
ATOM 1233 C C . VAL A 1 169 ? -3.322 7.730 9.332 1.00 89.88 169 VAL A C 1
ATOM 1235 O O . VAL A 1 169 ? -2.592 6.793 9.652 1.00 89.88 169 VAL A O 1
ATOM 1238 N N . PHE A 1 170 ? -4.066 8.407 10.188 1.00 92.81 170 PHE A N 1
ATOM 1239 C CA . PHE A 1 170 ? -4.182 8.013 11.577 1.00 92.81 170 PHE A CA 1
ATOM 1240 C C . PHE A 1 170 ? -5.598 8.247 12.076 1.00 92.81 170 PHE A C 1
ATOM 1242 O O . PHE A 1 170 ? -6.257 9.211 11.687 1.00 92.81 170 PHE A O 1
ATOM 1249 N N . THR A 1 171 ? -6.042 7.350 12.940 1.00 94.69 171 THR A N 1
ATOM 1250 C CA . THR A 1 171 ? -7.329 7.414 13.616 1.00 94.69 171 THR A CA 1
ATOM 1251 C C . THR A 1 171 ? -7.064 7.356 15.109 1.00 94.69 171 THR A C 1
ATOM 1253 O O . THR A 1 171 ? -6.541 6.364 15.618 1.00 94.69 171 THR A O 1
ATOM 1256 N N . HIS A 1 172 ? -7.406 8.429 15.813 1.00 95.81 172 HIS A N 1
ATOM 1257 C CA . HIS A 1 172 ? -7.431 8.432 17.270 1.00 95.81 172 HIS A CA 1
ATOM 1258 C C . HIS A 1 172 ? -8.741 7.802 17.722 1.00 95.81 172 HIS A C 1
ATOM 1260 O O . HIS A 1 172 ? -9.801 8.246 17.286 1.00 95.81 172 HIS A O 1
ATOM 1266 N N . VAL A 1 173 ? -8.672 6.803 18.599 1.00 95.50 173 VAL A N 1
ATOM 1267 C CA . VAL A 1 173 ? -9.843 6.133 19.173 1.00 95.50 173 VAL A CA 1
ATOM 1268 C C . VAL A 1 173 ? -9.776 6.232 20.687 1.00 95.50 173 VAL A C 1
ATOM 1270 O O . VAL A 1 173 ? -8.739 5.955 21.292 1.00 95.50 173 VAL A O 1
ATOM 1273 N N . ARG A 1 174 ? -10.899 6.596 21.297 1.00 95.00 174 ARG A N 1
ATOM 1274 C CA . ARG A 1 174 ? -11.166 6.439 22.723 1.00 95.00 174 ARG A CA 1
ATOM 1275 C C . ARG A 1 174 ? -12.436 5.634 22.921 1.00 95.00 174 ARG A C 1
ATOM 1277 O O . ARG A 1 174 ? -13.408 5.834 22.196 1.00 95.00 174 ARG A O 1
ATOM 1284 N N . ILE A 1 175 ? -12.408 4.741 23.901 1.00 95.19 175 ILE A N 1
ATOM 1285 C CA . ILE A 1 175 ? -13.551 3.946 24.340 1.00 95.19 175 ILE A CA 1
ATOM 1286 C C . ILE A 1 175 ? -13.657 4.096 25.856 1.00 95.19 175 ILE A C 1
ATOM 1288 O O . ILE A 1 175 ? -12.674 3.869 26.559 1.00 95.19 175 ILE A O 1
ATOM 1292 N N . ALA A 1 176 ? -14.832 4.465 26.350 1.00 94.94 176 ALA A N 1
ATOM 1293 C CA . ALA A 1 176 ? -15.144 4.608 27.769 1.00 94.94 176 ALA A CA 1
ATOM 1294 C C . ALA A 1 176 ? -16.211 3.587 28.199 1.00 94.94 176 ALA A C 1
ATOM 1296 O O . ALA A 1 176 ? -16.693 2.805 27.378 1.00 94.94 176 ALA A O 1
ATOM 1297 N N . ARG A 1 177 ? -16.546 3.526 29.494 1.00 93.19 177 ARG A N 1
ATOM 1298 C CA . ARG A 1 177 ? -17.506 2.528 30.003 1.00 93.19 177 ARG A CA 1
ATOM 1299 C C . ARG A 1 177 ? -18.938 2.884 29.632 1.00 93.19 177 ARG A C 1
ATOM 1301 O O . ARG A 1 177 ? -19.700 1.976 29.323 1.00 93.19 177 ARG A O 1
ATOM 1308 N N . THR A 1 178 ? -19.267 4.170 29.639 1.00 92.56 178 THR A N 1
ATOM 1309 C CA . THR A 1 178 ? -20.583 4.692 29.267 1.00 92.56 178 THR A CA 1
ATOM 1310 C C . THR A 1 178 ? -20.439 5.906 28.342 1.00 92.56 178 THR A C 1
ATOM 1312 O O . THR A 1 178 ? -19.344 6.456 28.244 1.00 92.56 178 THR A O 1
ATOM 1315 N N . PRO A 1 179 ? -21.496 6.323 27.625 1.00 91.69 179 PRO A N 1
ATOM 1316 C CA . PRO A 1 179 ? -21.451 7.496 26.748 1.00 91.69 179 PRO A CA 1
ATOM 1317 C C . PRO A 1 179 ? -21.251 8.838 27.463 1.00 91.69 179 PRO A C 1
ATOM 1319 O O . PRO A 1 179 ? -20.881 9.806 26.802 1.00 91.69 179 PRO A O 1
ATOM 1322 N N . ASP A 1 180 ? -21.508 8.891 28.771 1.00 89.44 180 ASP A N 1
ATOM 1323 C CA . ASP A 1 180 ? -21.366 10.100 29.590 1.00 89.44 180 ASP A CA 1
ATOM 1324 C C . ASP A 1 180 ? -19.926 10.313 30.108 1.00 89.44 180 ASP A C 1
ATOM 1326 O O . ASP A 1 180 ? -19.620 11.395 30.617 1.00 89.44 180 ASP A O 1
ATOM 1330 N N . ASP A 1 181 ? -19.057 9.301 29.966 1.00 83.81 181 ASP A N 1
ATOM 1331 C CA . ASP A 1 181 ? -17.631 9.312 30.340 1.00 83.81 181 ASP A CA 1
ATOM 1332 C C . ASP A 1 181 ? -16.723 9.816 29.196 1.00 83.81 181 ASP A C 1
ATOM 1334 O O . ASP A 1 181 ? -15.802 10.625 29.472 1.00 83.81 181 ASP A O 1
#

Secondary structure (DSSP, 8-state):
--S-------PPPHHHHHHHHHTT-S---SEEEEE-TTT-----HHHHHH--TTEEEEEETTEEEEEE-TTT--S--GGGGS--TTEEEEESPPP-PPPP-TTTS-TTTTPPPPPPP--BTTBEEEEEEEETTSSHHHHHHHHHHHHHHTT--EEEEEE---GGGT-EEEEEEEE-SSTT-

pLDDT: mean 87.31, std 9.62, range [53.22, 97.06]

Radius of gyration: 23.17 Å; chains: 1; bounding box: 48×60×63 Å

Sequence (181 aa):
VKGVSVLLYDQTCAAEKRRRRKRGTFPDPDKRVFINELVCEGCGDCGVQSNCVSIQPVETEFGRKRKIDQSSCNKDFSCVNGFCPSFVTVHGAKIRKAEGLAGKADPLEGVPVPAQFPLGEQGWAAIIDGVGGTGVVTVGAVLGMAAHLEDKGCGMIDMAGLAQKGGSVFTHVRIARTPDD

Foldseek 3Di:
DPDDDDDDDDDDFLVNLVVCVVVVNHDDAQKDKWFQQVQFPQPCQLCVQPVDPQWDWDQDPVGIGTTGNPVSDSPPCSSVVGPGPRIDMDGNDDDPDDPPCVPVDDPCVVPDDDDDDDQDQQGDKDKQKFWQPPCQVVVQVVVQVVLVVLQWAKDKDWDRADNSVRGMIMMIITIHRHNVD